Protein AF-A0A7W0MUG6-F1 (afdb_monomer)

Solvent-accessible surface area (backbone atoms only — not comparable to full-atom values): 6486 Å² total; per-residue (Å²): 81,33,26,64,44,65,48,78,58,86,89,30,39,36,41,28,34,46,40,72,87,55,82,86,75,50,67,69,23,26,30,33,40,38,59,71,66,83,68,69,65,56,104,75,70,61,72,67,70,60,44,82,40,53,61,72,43,76,56,98,37,29,39,30,33,74,43,62,72,81,46,76,67,39,41,55,53,66,66,60,48,61,72,38,53,34,42,75,49,67,76,36,79,67,51,64,80,77,68,57,92,98,53,76,70,93,79,126

Foldseek 3Di:
DFFAAWDDDPQKIKTKDQAQPDDDDAAPWWKFKAFPDPLDDDVHDDRDGTDTFGFPDDDPRITITIAHPPDDRSVVVRVGGGGTDMDIGDRDDDHDDDDDPPDDDPRD

Nearest PDB structures (foldseek):
  6tek-assembly1_B  TM=7.363E-01  e=7.257E-03  Mycolicibacterium thermoresistibile
  8c4l-assembly1_B  TM=7.347E-01  e=9.546E-03  Shewanella bicestrii
  7z3q-assembly2_B  TM=3.625E-01  e=3.566E+00  Homo sapiens

Mean predicted aligned error: 5.3 Å

Secondary structure (DSSP, 8-state):
-BEEEEEEETTEEEEEEE-TTSPPPPTT-EEEEEESS--S--SS------EEEEEEEEETTEEEEEE---SHHHHHHHH--TT-BEEEEEEESPPPPPPPTT---S--

Radius of gyration: 15.14 Å; Cα contacts (8 Å, |Δi|>4): 204; chains: 1; bounding box: 37×36×38 Å

Structure (mmCIF, N/CA/C/O backbone):
data_AF-A0A7W0MUG6-F1
#
_entry.id   AF-A0A7W0MUG6-F1
#
loop_
_atom_site.group_PDB
_atom_site.id
_atom_site.type_symbol
_atom_site.label_atom_id
_atom_site.label_alt_id
_atom_site.label_comp_id
_atom_site.label_asym_id
_atom_site.label_entity_id
_atom_site.label_seq_id
_atom_site.pdbx_PDB_ins_code
_atom_site.Cartn_x
_atom_site.Cartn_y
_atom_site.Cartn_z
_atom_site.occupancy
_atom_site.B_iso_or_equiv
_atom_site.auth_seq_id
_atom_site.auth_comp_id
_atom_site.auth_asym_id
_atom_site.auth_atom_id
_atom_site.pdbx_PDB_model_num
ATOM 1 N N . MET A 1 1 ? -13.031 -5.269 2.037 1.00 91.25 1 MET A N 1
ATOM 2 C CA . MET A 1 1 ? -12.167 -6.391 2.451 1.00 91.25 1 MET A CA 1
ATOM 3 C C . MET A 1 1 ? -12.048 -6.403 3.963 1.00 91.25 1 MET A C 1
ATOM 5 O O . MET A 1 1 ? -12.417 -5.418 4.596 1.00 91.25 1 MET A O 1
ATOM 9 N N . THR A 1 2 ? -11.574 -7.497 4.548 1.00 94.88 2 THR A N 1
ATOM 10 C CA . THR A 1 2 ? -11.277 -7.591 5.986 1.00 94.88 2 THR A CA 1
ATOM 11 C C . THR A 1 2 ? -9.790 -7.799 6.200 1.00 94.88 2 THR A C 1
ATOM 13 O O . THR A 1 2 ? -9.117 -8.451 5.399 1.00 94.88 2 THR A O 1
ATOM 16 N N . VAL A 1 3 ? -9.266 -7.241 7.284 1.00 96.25 3 VAL A N 1
ATOM 17 C CA . VAL A 1 3 ? -7.916 -7.543 7.746 1.00 96.25 3 VAL A CA 1
ATOM 18 C C . VAL A 1 3 ? -7.905 -8.987 8.237 1.00 96.25 3 VAL A C 1
ATOM 20 O O . VAL A 1 3 ? -8.648 -9.351 9.143 1.00 96.25 3 VAL A O 1
ATOM 23 N N . ALA A 1 4 ? -7.092 -9.828 7.612 1.00 94.81 4 ALA A N 1
ATOM 24 C CA . ALA A 1 4 ? -6.941 -11.228 7.979 1.00 94.81 4 ALA A CA 1
ATOM 25 C C . ALA A 1 4 ? -5.946 -11.390 9.133 1.00 94.81 4 ALA A C 1
ATOM 27 O O . ALA A 1 4 ? -6.210 -12.128 10.077 1.00 94.81 4 ALA A O 1
ATOM 28 N N . VAL A 1 5 ? -4.800 -10.709 9.045 1.00 93.81 5 VAL A N 1
ATOM 29 C CA . VAL A 1 5 ? -3.685 -10.808 9.998 1.00 93.81 5 VAL A CA 1
ATOM 30 C C . VAL A 1 5 ? -2.941 -9.474 10.040 1.00 93.81 5 VAL A C 1
ATOM 32 O O . VAL A 1 5 ? -2.847 -8.777 9.026 1.00 93.81 5 VAL A O 1
ATOM 35 N N . THR A 1 6 ? -2.383 -9.139 11.203 1.00 93.94 6 THR A N 1
ATOM 36 C CA . THR A 1 6 ? -1.407 -8.056 11.348 1.00 93.94 6 THR A CA 1
ATOM 37 C C . THR A 1 6 ? -0.164 -8.539 12.074 1.00 93.94 6 THR A C 1
ATOM 39 O O . THR A 1 6 ? -0.278 -9.191 13.110 1.00 93.94 6 THR A O 1
ATOM 42 N N . GLU A 1 7 ? 1.007 -8.167 11.571 1.00 95.50 7 GLU A N 1
ATOM 43 C CA . GLU A 1 7 ? 2.308 -8.577 12.101 1.00 95.50 7 GLU A CA 1
ATOM 44 C C . GLU A 1 7 ? 3.198 -7.359 12.360 1.00 95.50 7 GLU A C 1
ATOM 46 O O . GLU A 1 7 ? 3.047 -6.316 11.721 1.00 95.50 7 GLU A O 1
ATOM 51 N N . HIS A 1 8 ? 4.144 -7.491 13.290 1.00 94.81 8 HIS A N 1
ATOM 52 C CA . HIS A 1 8 ? 5.155 -6.471 13.564 1.00 94.81 8 HIS A CA 1
ATOM 53 C C . HIS A 1 8 ? 6.508 -6.903 13.000 1.00 94.81 8 HIS A C 1
ATOM 55 O O . HIS A 1 8 ? 7.004 -7.981 13.323 1.00 94.81 8 HIS A O 1
ATOM 61 N N . VAL A 1 9 ? 7.128 -6.032 12.204 1.00 95.19 9 VAL A N 1
ATOM 62 C CA . VAL A 1 9 ? 8.458 -6.239 11.619 1.00 95.19 9 VAL A CA 1
ATOM 63 C C . VAL A 1 9 ? 9.314 -5.014 11.933 1.00 95.19 9 VAL A C 1
ATOM 65 O O . VAL A 1 9 ? 9.316 -4.024 11.203 1.00 95.19 9 VAL A O 1
ATOM 68 N N . GLY A 1 10 ? 10.024 -5.053 13.063 1.00 93.94 10 GLY A N 1
ATOM 69 C CA . GLY A 1 10 ? 10.768 -3.892 13.559 1.00 93.94 10 GLY A CA 1
ATOM 70 C C . GLY A 1 10 ? 9.834 -2.696 13.819 1.00 93.94 10 GLY A C 1
ATOM 71 O O . GLY A 1 10 ? 8.857 -2.863 14.551 1.00 93.94 10 GLY A O 1
ATOM 72 N N . PRO A 1 11 ? 10.098 -1.504 13.244 1.00 91.62 11 PRO A N 1
ATOM 73 C CA . PRO A 1 11 ? 9.219 -0.341 13.393 1.00 91.62 11 PRO A CA 1
ATOM 74 C C . PRO A 1 11 ? 7.967 -0.406 12.500 1.00 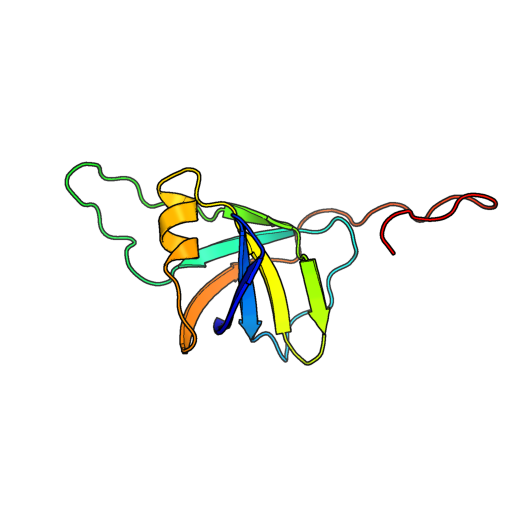91.62 11 PRO A C 1
ATOM 76 O O . PRO A 1 11 ? 7.097 0.456 12.605 1.00 91.62 11 PRO A O 1
ATOM 79 N N . TYR A 1 12 ? 7.870 -1.402 11.616 1.00 95.62 12 TYR A N 1
ATOM 80 C CA . TYR A 1 12 ? 6.798 -1.512 10.635 1.00 95.62 12 TYR A CA 1
ATOM 81 C C . TYR A 1 12 ? 5.696 -2.460 11.096 1.00 95.62 12 TYR A C 1
ATOM 83 O O . TYR A 1 12 ? 5.926 -3.414 11.847 1.00 95.62 12 TYR A O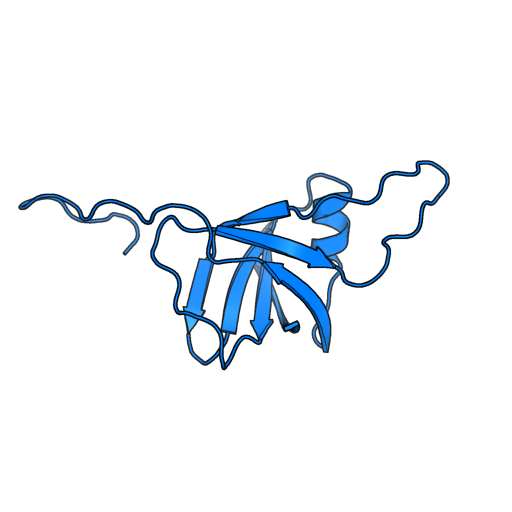 1
ATOM 91 N N . ARG A 1 13 ? 4.491 -2.230 10.574 1.00 95.81 13 ARG A N 1
ATOM 92 C CA . ARG A 1 13 ? 3.379 -3.180 10.653 1.00 95.81 13 ARG A CA 1
ATOM 93 C C . ARG A 1 13 ? 3.091 -3.750 9.279 1.00 95.81 13 ARG A C 1
ATOM 95 O O . ARG A 1 13 ? 2.983 -2.997 8.317 1.00 95.81 13 ARG A O 1
ATOM 102 N N . VAL A 1 14 ? 2.930 -5.063 9.190 1.00 97.19 14 VAL A N 1
ATOM 103 C CA . VAL A 1 14 ? 2.461 -5.727 7.975 1.00 97.19 14 VAL A CA 1
ATOM 104 C C . VAL A 1 14 ? 0.993 -6.075 8.157 1.00 97.19 14 VAL A C 1
ATOM 106 O O . VAL A 1 14 ? 0.626 -6.777 9.095 1.00 97.19 14 VAL A O 1
ATOM 109 N N . LEU A 1 15 ? 0.144 -5.548 7.280 1.00 96.88 15 LEU A N 1
ATOM 110 C CA . LEU A 1 15 ? -1.287 -5.816 7.249 1.00 96.88 15 LEU A CA 1
ATOM 111 C C . LEU A 1 15 ? -1.586 -6.753 6.082 1.00 96.88 15 LEU A C 1
ATOM 113 O O . LEU A 1 15 ? -1.267 -6.431 4.940 1.00 96.88 15 LEU A O 1
ATOM 117 N N . HIS A 1 16 ? -2.251 -7.873 6.359 1.00 97.38 16 HIS A N 1
ATOM 118 C CA . HIS A 1 16 ? -2.769 -8.778 5.337 1.00 97.38 16 HIS A CA 1
ATOM 119 C C . HIS A 1 16 ? -4.272 -8.573 5.167 1.00 97.38 16 HIS A C 1
ATOM 121 O O . HIS A 1 16 ? -5.040 -8.823 6.094 1.00 97.38 16 HIS A O 1
ATOM 127 N N . ALA A 1 17 ? -4.700 -8.133 3.989 1.00 97.25 17 ALA A N 1
ATOM 128 C CA . ALA A 1 17 ? -6.101 -8.018 3.609 1.00 97.25 17 ALA A CA 1
ATOM 129 C C . ALA A 1 17 ? -6.563 -9.311 2.929 1.00 97.25 17 ALA A C 1
ATOM 131 O O . ALA A 1 17 ? -5.852 -9.834 2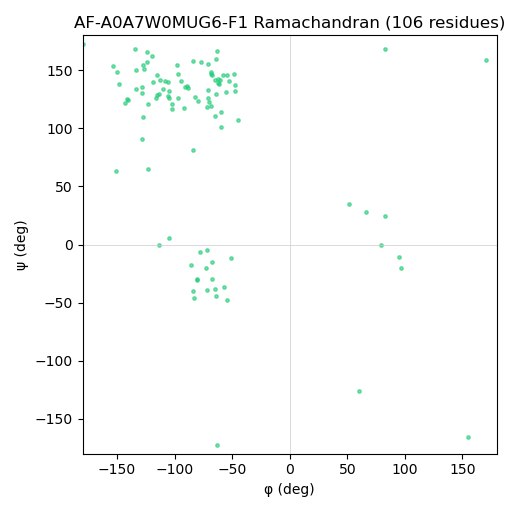.074 1.00 97.25 17 ALA A O 1
ATOM 132 N N . GLY A 1 18 ? -7.742 -9.819 3.285 1.00 97.00 18 GLY A N 1
ATOM 133 C CA . GLY A 1 18 ? -8.394 -10.881 2.520 1.00 97.00 18 GLY A CA 1
ATOM 134 C C . GLY A 1 18 ? -8.912 -10.337 1.191 1.00 97.00 18 GLY A C 1
ATOM 135 O O . GLY A 1 18 ? -9.644 -9.350 1.191 1.00 97.00 18 GLY A O 1
ATOM 136 N N . ASP A 1 19 ? -8.530 -10.975 0.091 1.00 95.12 19 ASP A N 1
ATOM 137 C CA . ASP A 1 19 ? -8.910 -10.620 -1.278 1.00 95.12 19 ASP A CA 1
ATOM 138 C C . ASP A 1 19 ? -8.941 -11.878 -2.180 1.00 95.12 19 ASP A C 1
ATOM 140 O O . ASP A 1 19 ? -8.112 -12.028 -3.078 1.00 95.12 19 ASP A O 1
ATOM 144 N N . PRO A 1 20 ? -9.832 -12.852 -1.903 1.00 94.25 20 PRO A N 1
ATOM 145 C CA . PRO A 1 20 ? -9.837 -14.145 -2.597 1.00 94.25 20 PRO A CA 1
ATOM 146 C C . PRO A 1 20 ? -10.231 -14.048 -4.075 1.00 94.25 20 PRO A C 1
ATOM 148 O O . PRO A 1 20 ? -9.757 -14.843 -4.881 1.00 94.25 20 PRO A O 1
ATOM 151 N N . ASP A 1 21 ? -11.069 -13.070 -4.419 1.00 93.88 21 ASP A N 1
ATOM 152 C CA . ASP A 1 21 ? -11.597 -12.861 -5.772 1.00 93.88 21 ASP A CA 1
ATOM 153 C C . ASP A 1 21 ? -10.932 -11.666 -6.481 1.00 93.88 21 ASP A C 1
ATOM 155 O O . ASP A 1 21 ? -11.353 -11.252 -7.564 1.00 93.88 21 ASP A O 1
ATOM 159 N N . GLY A 1 22 ? -9.913 -11.076 -5.851 1.00 91.44 22 GLY A N 1
ATOM 160 C CA . GLY A 1 22 ? -9.197 -9.925 -6.373 1.00 91.44 22 GLY A CA 1
ATOM 161 C C . GLY A 1 22 ? -8.214 -10.284 -7.487 1.00 91.44 22 GLY A C 1
ATOM 162 O O . GLY A 1 22 ? -7.750 -11.423 -7.599 1.00 91.44 22 GLY A O 1
ATOM 163 N N . PRO A 1 23 ? -7.860 -9.315 -8.343 1.00 92.94 23 PRO A N 1
ATOM 164 C CA . PRO A 1 23 ? -6.847 -9.525 -9.367 1.00 92.94 23 PRO A CA 1
ATOM 165 C C . PRO A 1 23 ? -5.454 -9.691 -8.742 1.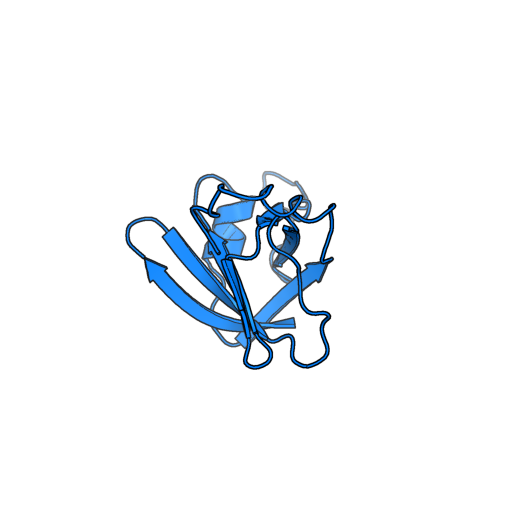00 92.94 23 PRO A C 1
ATOM 167 O O . PRO A 1 23 ? -5.109 -9.025 -7.767 1.00 92.94 23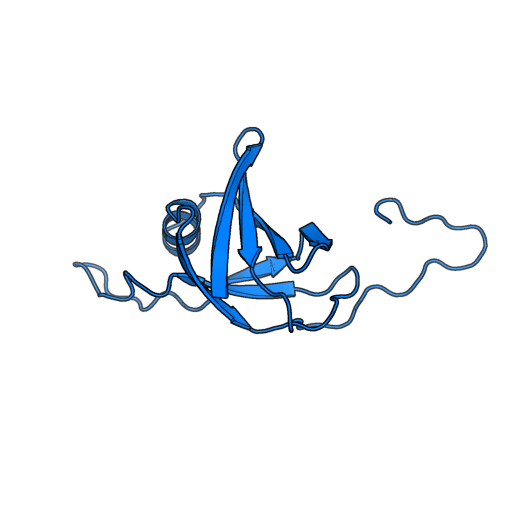 PRO A O 1
ATOM 170 N N . SER A 1 24 ? -4.610 -10.516 -9.366 1.00 94.25 24 SER A N 1
ATOM 171 C CA . SER A 1 24 ? -3.198 -10.625 -8.986 1.00 94.25 24 SER A CA 1
ATOM 172 C C . SER A 1 24 ? -2.437 -9.359 -9.408 1.00 94.25 24 SER A C 1
ATOM 174 O O . SER A 1 24 ? -2.355 -9.093 -10.612 1.00 94.25 24 SER A O 1
ATOM 176 N N . PRO A 1 25 ? -1.853 -8.585 -8.475 1.00 96.12 25 PRO A N 1
ATOM 177 C CA . PRO A 1 25 ? -1.065 -7.408 -8.822 1.00 96.12 25 PRO A CA 1
ATOM 178 C C . PRO A 1 25 ? 0.268 -7.792 -9.470 1.00 96.12 25 PRO A C 1
ATOM 180 O O . PRO A 1 25 ? 0.810 -8.874 -9.241 1.00 96.12 25 PRO A O 1
ATOM 183 N N . TRP A 1 26 ? 0.819 -6.876 -10.263 1.00 94.75 26 TRP A N 1
ATOM 184 C CA . TRP A 1 26 ? 2.187 -6.964 -10.771 1.00 94.75 26 TRP A CA 1
ATOM 185 C C . TRP A 1 26 ? 3.149 -6.141 -9.912 1.00 94.75 26 TRP A C 1
ATOM 187 O O . TRP A 1 26 ? 2.765 -5.057 -9.454 1.00 94.75 26 TRP A O 1
ATOM 197 N N . PRO A 1 27 ? 4.417 -6.574 -9.749 1.00 93.19 27 PRO A N 1
ATOM 198 C CA . PRO A 1 27 ? 5.449 -5.767 -9.103 1.00 93.19 27 PRO A CA 1
ATOM 199 C C . PRO A 1 27 ? 5.472 -4.336 -9.651 1.00 93.19 27 PRO A C 1
ATOM 201 O O . PRO A 1 27 ? 5.440 -4.130 -10.863 1.00 93.19 27 PRO A O 1
ATOM 204 N N . GLY A 1 28 ? 5.496 -3.347 -8.757 1.00 93.38 28 GLY A N 1
ATOM 205 C CA . GLY A 1 28 ? 5.417 -1.921 -9.101 1.00 93.38 28 GLY A CA 1
ATOM 206 C C . GLY A 1 28 ? 4.018 -1.305 -9.056 1.00 93.38 28 GLY A C 1
ATOM 207 O O . GLY A 1 28 ? 3.903 -0.082 -9.072 1.00 93.38 28 GLY A O 1
ATOM 208 N N . GLN A 1 29 ? 2.965 -2.115 -8.928 1.00 97.06 29 GLN A N 1
ATOM 209 C CA . GLN A 1 29 ? 1.611 -1.621 -8.675 1.00 97.06 29 GLN A CA 1
ATOM 210 C C . GLN A 1 29 ? 1.339 -1.369 -7.188 1.00 97.06 29 GLN A C 1
ATOM 212 O O . GLN A 1 29 ? 1.965 -1.951 -6.293 1.00 97.06 29 GLN A O 1
ATOM 217 N N . PHE A 1 30 ? 0.350 -0.517 -6.931 1.00 97.94 30 PHE A N 1
ATOM 218 C CA . PHE A 1 30 ? -0.050 -0.093 -5.592 1.00 97.94 30 PHE A CA 1
ATOM 219 C C . PHE A 1 30 ? -1.570 -0.124 -5.415 1.00 97.94 30 PHE A C 1
ATOM 221 O O . PHE A 1 30 ? -2.325 -0.234 -6.378 1.00 97.94 30 PHE A O 1
ATOM 228 N N . TYR A 1 31 ? -2.016 0.005 -4.170 1.00 98.06 31 TYR A N 1
ATOM 229 C CA . TYR A 1 31 ? -3.422 0.095 -3.797 1.00 98.06 31 TYR A CA 1
ATOM 230 C C . TYR A 1 31 ? -3.658 1.337 -2.945 1.00 98.06 31 TYR A C 1
ATOM 232 O O . TYR A 1 31 ? -2.776 1.788 -2.217 1.00 98.06 31 TYR A O 1
ATOM 240 N N . MET A 1 32 ? -4.866 1.882 -3.016 1.00 96.62 32 MET A N 1
ATOM 241 C CA . MET A 1 32 ? -5.329 2.916 -2.098 1.00 96.62 32 MET A CA 1
ATOM 242 C C . MET A 1 32 ? -6.048 2.251 -0.925 1.00 96.62 32 MET A C 1
ATOM 244 O O . MET A 1 32 ? -7.062 1.585 -1.130 1.00 96.62 32 MET A O 1
ATOM 248 N N . LEU A 1 33 ? -5.524 2.426 0.288 1.00 95.12 33 LEU A N 1
ATOM 249 C CA . LEU A 1 33 ? -6.052 1.841 1.523 1.00 95.12 33 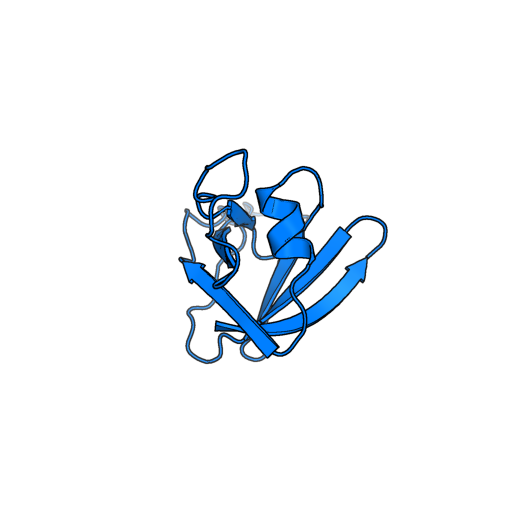LEU A CA 1
ATOM 250 C C . LEU A 1 33 ? -6.755 2.895 2.377 1.00 95.12 33 LEU A C 1
ATOM 252 O O . LEU A 1 33 ? -6.251 4.009 2.543 1.00 95.12 33 LEU A O 1
ATOM 256 N N . ALA A 1 34 ? -7.875 2.514 2.984 1.00 92.38 34 ALA A N 1
ATOM 257 C CA . ALA A 1 34 ? -8.528 3.294 4.028 1.00 92.38 34 ALA A CA 1
ATOM 258 C C . ALA A 1 34 ? -9.234 2.385 5.044 1.00 92.38 34 ALA A C 1
ATOM 260 O O . ALA A 1 34 ? -9.895 1.419 4.668 1.00 92.38 34 ALA A O 1
ATOM 261 N N . ALA A 1 35 ? -9.118 2.695 6.337 1.00 90.38 35 ALA A N 1
ATOM 262 C CA . ALA A 1 35 ? -9.918 2.038 7.372 1.00 90.38 35 ALA A CA 1
ATOM 263 C C . ALA A 1 35 ? -11.403 2.340 7.129 1.00 90.38 35 ALA A C 1
ATOM 265 O O . ALA A 1 35 ? -11.724 3.473 6.797 1.00 90.38 35 ALA A O 1
ATOM 266 N N . ALA A 1 36 ? -12.315 1.379 7.293 1.00 86.38 36 ALA A N 1
ATOM 267 C CA . ALA A 1 36 ? -13.746 1.631 7.069 1.00 86.38 36 ALA A CA 1
ATOM 268 C C . ALA A 1 36 ? -14.400 2.489 8.166 1.00 86.38 36 ALA A C 1
ATOM 270 O O . ALA A 1 36 ? -15.436 3.106 7.935 1.00 86.38 36 ALA A O 1
ATOM 271 N N . GLU A 1 37 ? -13.785 2.553 9.347 1.00 79.50 37 GLU A N 1
ATOM 272 C CA . GLU A 1 37 ? -14.284 3.291 10.505 1.00 79.50 37 GLU A CA 1
ATOM 273 C C . GLU A 1 37 ? -13.267 4.310 11.021 1.00 79.50 37 GLU A C 1
ATOM 275 O O . GLU A 1 37 ? -12.050 4.161 10.871 1.00 79.50 37 GLU A O 1
ATOM 280 N N . GLY A 1 38 ? -13.759 5.330 11.726 1.00 67.94 38 GLY A N 1
ATOM 281 C CA . GLY A 1 38 ? -12.923 6.441 12.192 1.00 67.94 38 GLY A CA 1
ATOM 282 C C . GLY A 1 38 ? -12.700 7.514 11.124 1.00 67.94 38 GLY A C 1
ATOM 283 O O . GLY A 1 38 ? -11.730 8.258 11.202 1.00 67.94 38 GLY A O 1
ATOM 284 N N . TRP A 1 39 ? -13.621 7.613 10.156 1.00 63.41 39 TRP A N 1
ATOM 285 C CA . TRP A 1 39 ? -13.749 8.743 9.221 1.00 63.41 39 TRP A CA 1
ATOM 286 C C . TRP A 1 39 ? -14.290 10.022 9.887 1.00 63.41 39 TRP A C 1
ATOM 288 O O . TRP A 1 39 ? -14.410 11.055 9.232 1.00 63.41 39 TRP A O 1
ATOM 298 N N . GLY A 1 40 ? -14.663 9.942 11.170 1.00 53.72 40 GLY A N 1
ATOM 299 C CA . GLY A 1 40 ? -15.325 11.002 11.923 1.00 53.72 40 GLY A CA 1
ATOM 300 C C . GLY A 1 40 ? -14.351 12.065 12.419 1.00 53.72 40 GLY A C 1
ATOM 301 O O . GLY A 1 40 ? -13.403 11.763 13.143 1.00 53.72 40 GLY A O 1
ATOM 302 N N . GLY A 1 41 ? -14.629 13.310 12.036 1.00 50.41 41 GLY A N 1
ATOM 303 C CA . GLY A 1 41 ? -13.926 14.508 12.463 1.00 50.41 41 GLY A CA 1
ATOM 304 C C . GLY A 1 41 ? -13.976 14.706 13.976 1.00 50.41 41 GLY A C 1
ATOM 305 O O . GLY A 1 41 ? -14.959 15.196 14.526 1.00 50.41 41 GLY A O 1
ATOM 306 N N . GLY A 1 42 ? -12.881 14.356 14.651 1.00 55.88 42 GLY A N 1
ATOM 307 C CA . GLY A 1 42 ? -12.527 14.998 15.916 1.00 55.88 42 GLY A CA 1
ATOM 308 C C . GLY A 1 42 ? -12.253 16.496 15.706 1.00 55.88 42 GLY A C 1
ATOM 309 O O . GLY A 1 42 ? -12.422 17.008 14.604 1.00 55.88 42 GLY A O 1
ATOM 310 N N . ARG A 1 43 ? -11.774 17.196 16.747 1.00 51.66 43 ARG A N 1
ATOM 311 C CA . ARG A 1 43 ? -11.519 18.659 16.740 1.00 51.66 43 ARG A CA 1
ATOM 312 C C . ARG A 1 43 ? -10.669 19.196 15.567 1.00 51.66 43 ARG A C 1
ATOM 314 O O . ARG A 1 43 ? -10.667 20.404 15.371 1.00 51.66 43 ARG A O 1
ATOM 321 N N . ASP A 1 44 ? -10.028 18.324 14.788 1.00 51.69 44 ASP A N 1
ATOM 322 C CA . ASP A 1 44 ? -9.244 18.630 13.589 1.00 51.69 44 ASP A CA 1
ATOM 323 C C . ASP A 1 44 ? -9.768 17.860 12.355 1.00 51.69 44 ASP A C 1
ATOM 325 O O . ASP A 1 44 ? -9.103 16.975 11.811 1.00 51.69 44 ASP A O 1
ATOM 329 N N . GLU A 1 45 ? -10.995 18.173 11.929 1.00 49.06 45 GLU A N 1
ATOM 330 C CA . GLU A 1 45 ? -11.689 17.602 10.765 1.00 49.06 45 GLU A CA 1
ATOM 331 C C . GLU A 1 45 ? -10.806 17.505 9.507 1.00 49.06 45 GLU A C 1
ATOM 333 O O . GLU A 1 45 ? -10.571 18.497 8.814 1.00 49.06 45 GLU A O 1
ATOM 338 N N . ARG A 1 46 ? -10.391 16.287 9.136 1.00 54.66 46 ARG A N 1
ATOM 339 C CA . ARG A 1 46 ? -10.119 15.926 7.737 1.00 54.66 46 ARG A CA 1
ATOM 340 C C . ARG A 1 46 ? -10.558 14.483 7.487 1.00 54.66 46 ARG A C 1
ATOM 342 O O . ARG A 1 46 ? -10.003 13.592 8.128 1.00 54.66 46 ARG A O 1
ATOM 349 N N . PRO A 1 47 ? -11.476 14.214 6.540 1.00 57.78 47 PRO A N 1
ATOM 350 C CA . PRO A 1 47 ? -11.655 12.856 6.044 1.00 57.78 47 PRO A CA 1
ATOM 351 C C . PRO A 1 47 ? -10.313 12.419 5.450 1.00 57.78 47 PRO A C 1
ATOM 353 O O . PRO A 1 47 ? -9.809 13.031 4.502 1.00 57.78 47 PRO A O 1
ATOM 356 N N . TYR A 1 48 ? -9.664 11.429 6.062 1.00 66.31 48 TYR A N 1
ATOM 357 C CA . TYR A 1 48 ? -8.374 10.965 5.575 1.00 66.31 48 TYR A CA 1
ATOM 358 C C . TYR A 1 48 ? -8.581 10.356 4.191 1.00 66.31 48 TYR A C 1
ATOM 360 O O . TYR A 1 48 ? -9.196 9.304 4.052 1.00 66.31 48 TYR A O 1
ATOM 368 N N . LEU A 1 49 ? -8.075 11.034 3.157 1.00 82.19 49 LEU A N 1
ATOM 369 C CA . LEU A 1 49 ? -8.007 10.448 1.823 1.00 82.19 49 LEU A CA 1
ATOM 370 C C . LEU A 1 49 ? -7.305 9.083 1.919 1.00 82.19 49 LEU A C 1
ATOM 372 O O . LEU A 1 49 ? -6.310 8.985 2.654 1.00 82.19 49 LEU A O 1
ATOM 376 N N . PRO A 1 50 ? -7.763 8.068 1.167 1.00 90.69 50 PRO A N 1
ATOM 377 C CA . PRO A 1 50 ? -7.062 6.799 1.074 1.00 90.69 50 PRO A CA 1
ATOM 378 C C . PRO A 1 50 ? -5.567 6.993 0.786 1.00 90.69 50 PRO A C 1
ATOM 380 O O . PRO A 1 50 ? -5.156 7.951 0.122 1.00 90.69 50 PRO A O 1
ATOM 383 N N . ARG A 1 51 ? -4.736 6.106 1.327 1.00 92.38 51 ARG A N 1
ATOM 384 C CA . ARG A 1 51 ? -3.276 6.184 1.228 1.00 92.38 51 ARG A CA 1
ATOM 385 C C . ARG A 1 51 ? -2.764 5.159 0.235 1.00 92.38 51 ARG A C 1
ATOM 387 O O . ARG A 1 51 ? -3.156 3.999 0.299 1.00 92.38 51 ARG A O 1
ATOM 394 N N . ALA A 1 52 ? -1.898 5.602 -0.669 1.00 95.75 52 ALA A N 1
ATOM 395 C CA . ALA A 1 52 ? -1.231 4.716 -1.606 1.00 95.75 52 ALA A CA 1
ATOM 396 C C . ALA A 1 52 ? -0.213 3.849 -0.854 1.00 95.75 52 ALA A C 1
ATOM 398 O O . ALA A 1 52 ? 0.691 4.382 -0.214 1.00 95.75 52 ALA A O 1
ATOM 399 N N . PHE A 1 53 ? -0.353 2.533 -0.960 1.00 97.38 53 PHE A N 1
ATOM 400 C CA . PHE A 1 53 ? 0.613 1.555 -0.477 1.00 97.38 53 PHE A CA 1
ATOM 401 C C . PHE A 1 53 ? 0.947 0.573 -1.592 1.00 97.38 53 PHE A C 1
ATOM 403 O O . PHE A 1 53 ? 0.053 -0.001 -2.218 1.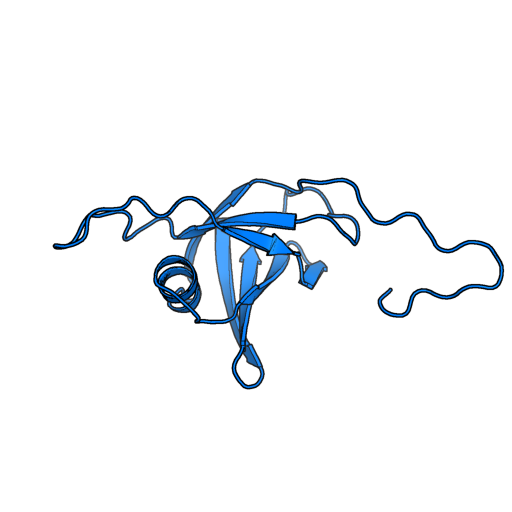00 97.38 53 PHE A O 1
ATOM 410 N N . SER A 1 54 ? 2.238 0.354 -1.826 1.00 96.75 54 SER A N 1
ATOM 411 C CA . SER A 1 54 ? 2.693 -0.780 -2.627 1.00 96.75 54 SER A CA 1
ATOM 412 C C . SER A 1 54 ? 2.242 -2.080 -1.965 1.00 96.75 54 SER A C 1
ATOM 414 O O . SER A 1 54 ? 2.290 -2.200 -0.739 1.00 96.75 54 SER A O 1
ATOM 416 N N . HIS A 1 55 ? 1.831 -3.058 -2.768 1.00 95.44 55 HIS A N 1
ATOM 417 C CA . HIS A 1 55 ? 1.647 -4.409 -2.249 1.00 95.44 55 HIS A CA 1
ATOM 418 C C . HIS A 1 55 ? 3.029 -5.011 -1.946 1.00 95.44 55 HIS A C 1
ATOM 420 O O . HIS A 1 55 ? 3.964 -4.886 -2.736 1.00 95.44 55 HIS A O 1
ATOM 426 N N . LEU A 1 56 ? 3.164 -5.614 -0.770 1.00 95.94 56 LEU A N 1
ATOM 427 C CA . LEU A 1 56 ? 4.352 -6.349 -0.341 1.00 95.94 56 LEU A CA 1
ATOM 428 C C . LEU A 1 56 ? 4.309 -7.790 -0.857 1.00 95.94 56 LEU A C 1
ATOM 430 O O . LEU A 1 56 ? 5.332 -8.341 -1.250 1.00 95.94 56 LEU A O 1
ATOM 434 N N . SER A 1 57 ? 3.126 -8.403 -0.829 1.00 94.75 57 SER A N 1
ATOM 435 C CA . SER A 1 57 ? 2.904 -9.781 -1.256 1.00 94.75 57 SER A CA 1
ATOM 436 C C . SER A 1 57 ? 1.468 -9.984 -1.729 1.00 94.75 57 SER A C 1
ATOM 438 O O . SER A 1 57 ? 0.558 -9.266 -1.311 1.00 94.75 57 SER A O 1
ATOM 440 N N . ALA A 1 58 ? 1.272 -10.964 -2.607 1.00 95.31 58 ALA A N 1
ATOM 441 C CA . ALA A 1 58 ? -0.032 -11.411 -3.073 1.00 95.31 58 ALA A CA 1
ATOM 442 C C . ALA A 1 58 ? -0.014 -12.938 -3.213 1.00 95.31 58 ALA A C 1
ATOM 444 O O . ALA A 1 58 ? 0.870 -13.485 -3.869 1.00 95.31 58 ALA A O 1
ATOM 445 N N . GLY A 1 59 ? -0.953 -13.626 -2.570 1.00 93.56 59 GLY A N 1
ATOM 446 C CA . GLY A 1 59 ? -1.013 -15.088 -2.553 1.00 93.56 59 GLY A CA 1
ATOM 447 C C . GLY A 1 59 ? -2.040 -15.603 -1.551 1.00 93.56 59 GLY A C 1
ATOM 448 O O . GLY A 1 59 ? -2.432 -14.875 -0.642 1.00 93.56 59 GLY A O 1
ATOM 449 N N . ASP A 1 60 ? -2.510 -16.838 -1.735 1.00 92.00 60 ASP A N 1
ATOM 450 C CA . ASP A 1 60 ? -3.491 -17.499 -0.857 1.00 92.00 60 ASP A CA 1
ATOM 451 C C . ASP A 1 60 ? -4.762 -16.665 -0.590 1.00 92.00 60 ASP A C 1
ATOM 453 O O . ASP A 1 60 ? -5.318 -16.666 0.511 1.00 92.00 60 ASP A O 1
ATOM 457 N N . GLY A 1 61 ? -5.205 -15.904 -1.599 1.00 94.25 61 GLY A N 1
ATOM 458 C CA . GLY A 1 61 ? -6.351 -14.998 -1.491 1.00 94.25 61 GLY A CA 1
ATOM 459 C C . GLY A 1 61 ? -6.120 -13.827 -0.534 1.00 94.25 61 GLY A C 1
ATOM 460 O O . GLY A 1 61 ? -7.066 -13.356 0.100 1.00 94.25 61 GLY A O 1
ATOM 461 N N . ARG A 1 62 ? -4.867 -13.392 -0.358 1.00 96.44 62 ARG A N 1
ATOM 462 C CA . ARG A 1 62 ? -4.482 -12.277 0.512 1.00 96.44 62 ARG A CA 1
ATOM 463 C C . ARG A 1 62 ? -3.519 -11.318 -0.176 1.00 96.44 62 ARG A C 1
ATOM 465 O O . ARG A 1 62 ? -2.672 -11.725 -0.969 1.00 96.44 62 ARG A O 1
ATOM 472 N N . LEU A 1 63 ? -3.604 -10.053 0.227 1.00 97.69 63 LEU A N 1
ATOM 473 C CA . LEU A 1 63 ? -2.668 -8.987 -0.125 1.00 97.69 63 LEU A CA 1
ATOM 474 C C . LEU A 1 63 ? -1.969 -8.473 1.133 1.00 97.69 63 LEU A C 1
ATOM 476 O O . LEU A 1 63 ? -2.635 -8.090 2.093 1.00 97.69 63 LEU A O 1
ATOM 480 N N . GLY A 1 64 ? -0.639 -8.463 1.139 1.00 97.31 64 GLY A N 1
ATOM 481 C CA . GLY A 1 64 ? 0.177 -7.897 2.211 1.00 97.31 64 GLY A CA 1
ATOM 482 C C . GLY A 1 64 ? 0.576 -6.450 1.924 1.00 97.31 64 GLY A C 1
ATOM 483 O O . GLY A 1 64 ? 0.948 -6.123 0.799 1.00 97.31 64 GLY A O 1
ATOM 484 N N . PHE A 1 65 ? 0.567 -5.597 2.946 1.00 97.88 65 PHE A N 1
ATOM 485 C CA . PHE A 1 65 ? 1.003 -4.199 2.883 1.00 97.88 65 PHE A CA 1
ATOM 486 C C . PHE A 1 65 ? 1.908 -3.883 4.069 1.00 97.88 65 PHE A C 1
ATOM 488 O O . PHE A 1 65 ? 1.562 -4.213 5.200 1.00 97.88 65 PHE A O 1
ATOM 495 N N . MET A 1 66 ? 3.040 -3.218 3.832 1.00 97.31 66 MET A N 1
ATOM 496 C CA . MET A 1 66 ? 3.930 -2.747 4.898 1.00 97.31 66 MET A CA 1
ATOM 497 C C . MET A 1 66 ? 3.651 -1.277 5.208 1.00 97.31 66 MET A C 1
ATOM 499 O O . MET A 1 66 ? 3.652 -0.435 4.311 1.00 97.31 66 MET A O 1
ATOM 503 N N . LEU A 1 67 ? 3.397 -0.979 6.477 1.00 96.00 67 LEU A N 1
ATOM 504 C CA . LEU A 1 67 ? 2.995 0.328 6.969 1.00 96.00 67 LEU A CA 1
ATOM 505 C C . LEU A 1 67 ? 4.028 0.866 7.952 1.00 96.00 67 LEU A C 1
ATOM 507 O O . LEU A 1 67 ? 4.508 0.147 8.830 1.00 96.00 67 LEU A O 1
ATOM 511 N N . GLU A 1 68 ? 4.285 2.165 7.843 1.00 95.06 68 GLU A N 1
ATOM 512 C CA . GLU A 1 68 ? 5.003 2.947 8.842 1.00 95.06 68 GLU A CA 1
ATOM 513 C C . GLU A 1 68 ? 4.050 3.974 9.468 1.00 95.06 68 GLU A C 1
ATOM 515 O O . GLU A 1 68 ? 3.340 4.714 8.771 1.00 95.06 68 GLU A O 1
ATOM 520 N N . ASP A 1 69 ? 4.011 4.011 10.796 1.00 92.12 69 ASP A N 1
ATOM 521 C CA . ASP A 1 69 ? 3.163 4.929 11.553 1.00 92.12 69 ASP A CA 1
ATOM 522 C C . ASP A 1 69 ? 3.844 6.299 11.711 1.00 92.12 69 ASP A C 1
ATOM 524 O O . ASP A 1 69 ? 4.493 6.589 12.713 1.00 92.12 69 ASP A O 1
ATOM 528 N N . ILE A 1 70 ? 3.737 7.124 10.667 1.00 90.81 70 ILE A N 1
ATOM 529 C CA . ILE A 1 70 ? 4.387 8.443 10.567 1.00 90.81 70 ILE A CA 1
ATOM 530 C C . ILE A 1 70 ? 3.402 9.620 10.552 1.00 90.81 70 ILE A C 1
ATOM 532 O O . ILE A 1 70 ? 3.812 10.775 10.444 1.00 90.81 70 ILE A O 1
ATOM 536 N N . GLY A 1 71 ? 2.094 9.367 10.612 1.00 87.56 71 GLY A N 1
ATOM 537 C CA . GLY A 1 71 ? 1.103 10.438 10.609 1.00 87.56 71 GLY A CA 1
ATOM 538 C C . GLY A 1 71 ? -0.337 9.944 10.701 1.00 87.56 71 GLY A C 1
ATOM 539 O O . GLY A 1 71 ? -0.591 8.752 10.571 1.00 87.56 71 GLY A O 1
ATOM 540 N N . PRO A 1 72 ? -1.323 10.844 10.859 1.00 83.94 72 PRO A N 1
ATOM 541 C CA . PRO A 1 72 ? -2.671 10.461 11.288 1.00 83.94 72 PRO A CA 1
ATOM 542 C C . PRO A 1 72 ? -3.370 9.412 10.405 1.00 83.94 72 PRO A C 1
ATOM 544 O O . PRO A 1 72 ? -4.061 8.528 10.904 1.00 83.94 72 PRO A O 1
ATOM 547 N N . GLY A 1 73 ? -3.159 9.473 9.084 1.00 84.06 73 GLY A N 1
ATOM 548 C CA . GLY A 1 73 ? -3.742 8.498 8.157 1.00 84.06 73 GLY A CA 1
ATOM 549 C C . GLY A 1 73 ? -3.097 7.112 8.248 1.00 84.06 73 GLY A C 1
ATOM 550 O O . GLY A 1 73 ? -3.803 6.110 8.164 1.00 84.06 73 GLY A O 1
ATOM 551 N N . THR A 1 74 ? -1.774 7.040 8.428 1.00 89.44 74 THR A N 1
ATOM 552 C CA . THR A 1 74 ? -1.085 5.752 8.577 1.00 89.44 74 THR A CA 1
ATOM 553 C C . THR A 1 74 ? -1.201 5.216 9.997 1.00 89.44 74 THR A C 1
ATOM 555 O O . THR A 1 74 ? -1.359 4.012 10.137 1.00 89.44 74 THR A O 1
ATOM 558 N N . HIS A 1 75 ? -1.289 6.082 11.011 1.00 90.06 75 HIS A N 1
ATOM 559 C CA . HIS A 1 75 ? -1.634 5.727 12.388 1.00 90.06 75 HIS A CA 1
ATOM 560 C C . HIS A 1 75 ? -2.950 4.962 12.458 1.00 90.06 75 HIS A C 1
ATOM 562 O O . HIS A 1 75 ? -3.033 3.895 13.060 1.00 90.06 75 HIS A O 1
ATOM 568 N N . ARG A 1 76 ? -3.985 5.460 11.773 1.00 88.75 76 ARG A N 1
ATOM 569 C CA . ARG A 1 76 ? -5.290 4.797 11.766 1.00 88.75 76 ARG A CA 1
ATOM 570 C C . ARG A 1 76 ? -5.235 3.416 11.119 1.00 88.75 76 ARG A C 1
ATOM 572 O O . ARG A 1 76 ? -5.792 2.468 11.659 1.00 88.75 76 ARG A O 1
ATOM 579 N N . LEU A 1 77 ? -4.557 3.299 9.981 1.00 92.38 77 LEU A N 1
ATOM 580 C CA . LEU A 1 77 ? -4.365 2.011 9.312 1.00 92.38 77 LEU A CA 1
ATOM 581 C C . LEU A 1 77 ? -3.511 1.055 10.158 1.00 92.38 77 LEU A C 1
ATOM 583 O O . LEU A 1 77 ? -3.811 -0.131 10.242 1.00 92.38 77 LEU A O 1
ATOM 587 N N . ALA A 1 78 ? -2.493 1.584 10.835 1.00 92.75 78 ALA A N 1
ATOM 588 C CA . ALA A 1 78 ? -1.639 0.855 11.755 1.00 92.75 78 ALA A CA 1
ATOM 589 C C . ALA A 1 78 ? -2.381 0.407 13.021 1.00 92.75 78 ALA A C 1
ATOM 591 O O . ALA A 1 78 ? -1.871 -0.453 13.716 1.00 92.75 78 ALA A O 1
ATOM 592 N N . GLN A 1 79 ? -3.564 0.929 13.345 1.00 92.12 79 GLN A N 1
ATOM 593 C CA . GLN A 1 79 ? -4.356 0.450 14.484 1.00 92.12 79 GLN A CA 1
ATOM 594 C C . GLN A 1 79 ? -5.244 -0.752 14.155 1.00 92.12 79 GLN A C 1
ATOM 596 O O . GLN A 1 79 ? -5.672 -1.432 15.091 1.00 92.12 79 GLN A O 1
ATOM 601 N N . LEU A 1 80 ? -5.496 -1.021 12.869 1.00 93.94 80 LEU A N 1
ATOM 602 C CA . LEU A 1 80 ? -6.376 -2.104 12.439 1.00 93.94 80 LEU A CA 1
ATOM 603 C C . LEU A 1 80 ? -5.897 -3.464 12.964 1.00 93.94 80 LEU A C 1
ATOM 605 O O . LEU A 1 80 ? -4.696 -3.720 13.082 1.00 93.94 80 LEU A O 1
ATOM 609 N N . GLN A 1 81 ? -6.857 -4.326 13.270 1.00 95.25 81 GLN A N 1
ATOM 610 C CA . GLN A 1 81 ? -6.685 -5.674 13.795 1.00 95.25 81 GLN A CA 1
ATOM 611 C C . GLN A 1 81 ? -7.394 -6.686 12.894 1.00 95.25 81 GLN A C 1
ATOM 613 O O . GLN A 1 81 ? -8.218 -6.327 12.055 1.00 95.25 81 GLN A O 1
ATOM 618 N N . ALA A 1 82 ? -7.086 -7.971 13.075 1.00 96.00 82 ALA A N 1
ATOM 619 C CA . ALA A 1 82 ? -7.795 -9.037 12.376 1.00 96.00 82 ALA A CA 1
ATOM 620 C C . ALA A 1 82 ? -9.315 -8.948 12.622 1.00 96.00 82 ALA A 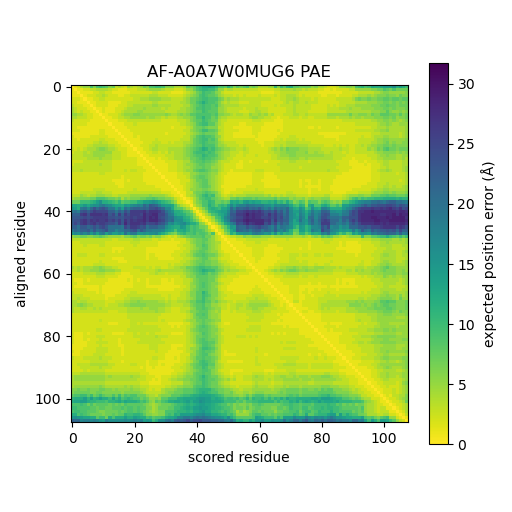C 1
ATOM 622 O O . ALA A 1 82 ? -9.762 -8.828 13.760 1.00 96.00 82 ALA A O 1
ATOM 623 N N . GLY A 1 83 ? -10.096 -9.022 11.546 1.00 96.19 83 GLY A N 1
ATOM 624 C CA . GLY A 1 83 ? -11.548 -8.840 11.553 1.00 96.19 83 GLY A CA 1
ATOM 625 C C . GLY A 1 83 ? -12.013 -7.427 11.189 1.00 96.19 83 GLY A C 1
ATOM 626 O O . GLY A 1 83 ? -13.148 -7.283 10.739 1.00 96.19 83 GLY A O 1
ATOM 627 N N . ASP A 1 84 ? -11.153 -6.409 11.290 1.00 95.50 84 ASP A N 1
ATOM 628 C CA . ASP A 1 84 ? -11.533 -5.040 10.941 1.00 95.50 84 ASP A CA 1
ATOM 629 C C . ASP A 1 84 ? -11.760 -4.881 9.434 1.00 95.50 84 ASP A C 1
ATOM 631 O O . ASP A 1 84 ? -11.110 -5.519 8.597 1.00 95.50 84 ASP A O 1
ATOM 635 N N . VAL A 1 85 ? -12.671 -3.980 9.06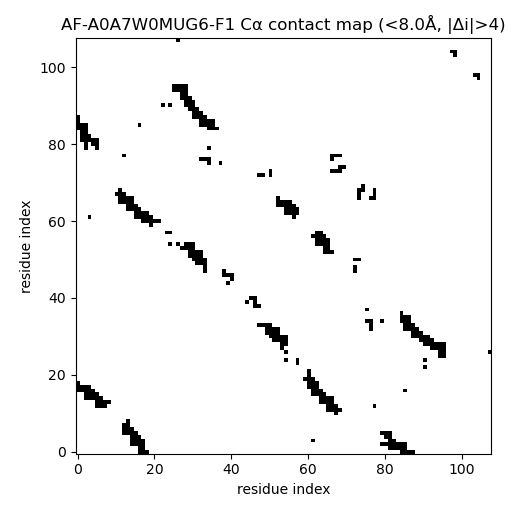8 1.00 94.56 85 VAL A N 1
ATOM 636 C CA . VAL A 1 85 ? -12.980 -3.701 7.664 1.00 94.56 85 VAL A CA 1
ATOM 637 C C . VAL A 1 85 ? -11.960 -2.718 7.081 1.00 94.56 85 VAL A C 1
ATOM 639 O O . VAL A 1 85 ? -11.757 -1.607 7.579 1.00 94.56 85 VAL A O 1
ATOM 642 N N . LEU A 1 86 ? -11.365 -3.122 5.960 1.00 93.81 86 LEU A N 1
ATOM 643 C CA . LEU A 1 86 ? -10.438 -2.337 5.153 1.00 93.81 86 LEU A CA 1
ATOM 644 C C . LEU A 1 86 ? -11.049 -2.072 3.772 1.00 93.81 86 LEU A C 1
ATOM 646 O O . LEU A 1 86 ? -11.487 -2.991 3.065 1.00 93.81 86 LEU A O 1
ATOM 650 N N . TRP A 1 87 ? -11.056 -0.805 3.372 1.00 93.75 87 TRP A N 1
ATOM 651 C CA . TRP A 1 87 ? -11.350 -0.394 2.005 1.00 93.75 87 TRP A CA 1
ATOM 652 C C . TRP A 1 87 ? -10.069 -0.376 1.187 1.00 93.75 87 TRP A C 1
ATOM 654 O O . TRP A 1 87 ? -9.033 0.124 1.630 1.00 93.75 87 TRP A O 1
ATOM 664 N N . LEU A 1 88 ? -10.166 -0.945 -0.008 1.00 94.00 88 LEU A N 1
ATOM 665 C CA . LEU A 1 88 ? -9.043 -1.224 -0.878 1.00 94.00 88 LEU A CA 1
ATOM 666 C C . LEU A 1 88 ? -9.456 -0.920 -2.318 1.00 94.00 88 LEU A C 1
ATOM 668 O O . LEU A 1 88 ? -10.446 -1.468 -2.798 1.00 94.00 88 LEU A O 1
ATOM 672 N N . THR A 1 89 ? -8.697 -0.062 -2.994 1.00 95.56 89 THR A N 1
ATOM 673 C CA . THR A 1 89 ? -8.889 0.244 -4.418 1.00 95.56 89 THR A CA 1
ATOM 674 C C . THR A 1 89 ? -7.604 -0.040 -5.177 1.00 95.56 89 THR A C 1
ATOM 676 O O . THR A 1 89 ? -6.571 0.565 -4.889 1.00 95.56 89 THR A O 1
ATOM 679 N N . GLY A 1 90 ? -7.667 -0.929 -6.162 1.00 96.00 90 GLY A N 1
ATOM 680 C CA . GLY A 1 90 ? -6.544 -1.271 -7.025 1.00 96.00 90 GLY A CA 1
ATOM 681 C C . GLY A 1 90 ? -6.671 -2.673 -7.626 1.00 96.00 90 GLY A C 1
ATOM 682 O O . GLY A 1 90 ? -7.757 -3.252 -7.566 1.00 96.00 90 GLY A O 1
ATOM 683 N N . PRO A 1 91 ? -5.579 -3.207 -8.197 1.00 97.19 91 PRO A N 1
ATOM 684 C CA . PRO A 1 91 ? -4.262 -2.585 -8.299 1.00 97.19 91 PRO A CA 1
ATOM 685 C C . PRO A 1 91 ? -4.284 -1.372 -9.233 1.00 97.19 91 PRO A C 1
ATOM 687 O O . PRO A 1 91 ? -5.022 -1.326 -10.215 1.00 97.19 91 PRO A O 1
ATOM 690 N N . LEU A 1 92 ? -3.475 -0.372 -8.905 1.00 97.75 92 LEU A N 1
ATOM 691 C CA . LEU A 1 92 ? -3.282 0.856 -9.668 1.00 97.75 92 LEU A CA 1
ATOM 692 C C . LEU A 1 92 ? -1.819 0.983 -10.102 1.00 97.75 92 LEU A C 1
ATOM 694 O O . LEU A 1 92 ? -0.915 0.375 -9.525 1.00 97.75 92 LEU A O 1
ATOM 698 N N . GLY A 1 93 ? -1.587 1.837 -11.099 1.00 97.06 93 GLY A N 1
ATOM 699 C CA . GLY A 1 93 ? -0.263 2.061 -11.672 1.00 97.06 93 GLY A CA 1
ATOM 700 C C . GLY A 1 93 ? 0.127 1.013 -12.715 1.00 97.06 93 GLY A C 1
ATOM 701 O O . GLY A 1 93 ? -0.536 -0.009 -12.896 1.00 97.06 93 GLY A O 1
ATOM 702 N N . SER A 1 94 ? 1.209 1.304 -13.435 1.00 95.50 94 SER A N 1
ATOM 703 C CA . SER A 1 94 ? 1.839 0.353 -14.355 1.00 95.50 94 SER A CA 1
ATOM 704 C C . SER A 1 94 ? 2.875 -0.465 -13.592 1.00 95.50 94 SER A C 1
ATOM 706 O O . SER A 1 94 ? 3.626 0.097 -12.797 1.00 95.50 94 SER A O 1
ATOM 708 N N . GLY A 1 95 ? 2.911 -1.776 -13.826 1.00 92.62 95 GLY A N 1
ATOM 709 C CA . GLY A 1 95 ? 3.955 -2.632 -13.268 1.00 92.62 95 GLY A CA 1
ATOM 710 C C . GLY A 1 95 ? 5.347 -2.253 -13.781 1.00 92.62 95 GLY A C 1
ATOM 711 O O . GLY A 1 95 ? 5.499 -1.506 -14.751 1.00 92.62 95 GLY A O 1
ATOM 712 N N . PHE A 1 96 ? 6.377 -2.779 -13.128 1.00 91.44 96 PHE A N 1
ATOM 713 C CA . PHE A 1 96 ? 7.753 -2.591 -13.559 1.00 91.44 96 PHE A CA 1
ATOM 714 C C . PHE A 1 96 ? 8.004 -3.250 -14.914 1.00 91.44 96 PHE A C 1
ATOM 716 O O . PHE A 1 96 ? 7.549 -4.362 -15.185 1.00 91.44 96 PHE A O 1
ATOM 723 N N . THR A 1 97 ? 8.798 -2.582 -15.747 1.00 91.06 97 THR A N 1
ATOM 724 C CA . THR A 1 97 ? 9.344 -3.199 -16.953 1.00 91.06 97 THR A CA 1
ATOM 725 C C . THR A 1 97 ? 10.269 -4.351 -16.546 1.00 91.06 97 THR A C 1
ATOM 727 O O . THR A 1 97 ? 11.168 -4.129 -15.727 1.00 91.06 97 THR A O 1
ATOM 730 N N . PRO A 1 98 ? 10.099 -5.559 -17.112 1.00 88.50 98 PRO A N 1
ATOM 731 C CA . PRO A 1 98 ? 11.013 -6.666 -16.864 1.00 88.50 98 PRO A CA 1
ATOM 732 C C . PRO A 1 98 ? 12.466 -6.285 -17.182 1.00 88.50 98 PRO A C 1
ATOM 734 O O . PRO A 1 98 ? 12.710 -5.506 -18.112 1.00 88.50 98 PRO A O 1
ATOM 737 N N . PRO A 1 99 ? 13.449 -6.810 -16.431 1.00 89.81 99 PRO A N 1
ATOM 738 C CA . PRO A 1 99 ? 14.847 -6.529 -16.711 1.00 89.81 99 PRO A CA 1
ATOM 739 C C . PRO A 1 99 ? 15.231 -7.044 -18.104 1.00 89.81 99 PRO A C 1
ATOM 741 O O . PRO A 1 99 ? 14.791 -8.110 -18.528 1.00 89.81 99 PRO A O 1
ATOM 744 N N . SER A 1 100 ? 16.076 -6.284 -18.804 1.00 91.50 100 SER A N 1
ATOM 745 C CA . SER A 1 100 ? 16.673 -6.725 -20.066 1.00 91.50 100 SER A CA 1
ATOM 746 C C . SER A 1 100 ? 17.576 -7.942 -19.859 1.00 91.50 100 SER A C 1
ATOM 748 O O . SER A 1 100 ? 18.118 -8.133 -18.766 1.00 91.50 100 SER A O 1
ATOM 750 N N . ASP A 1 101 ? 17.840 -8.681 -20.935 1.00 92.00 101 ASP A N 1
ATOM 751 C CA . ASP A 1 101 ? 18.772 -9.810 -20.928 1.00 92.00 101 ASP A CA 1
ATOM 752 C C . ASP A 1 101 ? 20.107 -9.460 -20.251 1.00 92.00 101 ASP A C 1
ATOM 754 O O . ASP A 1 101 ? 20.666 -8.371 -20.418 1.00 92.00 101 ASP A O 1
ATOM 758 N N . GLY A 1 102 ? 20.599 -10.388 -19.430 1.00 92.62 102 GLY A N 1
ATOM 759 C CA . GLY A 1 102 ? 21.815 -10.205 -18.635 1.00 92.62 102 GLY A CA 1
ATOM 760 C C . GLY A 1 102 ? 21.645 -9.369 -17.359 1.00 92.62 102 GLY A C 1
ATOM 761 O O . GLY A 1 102 ? 22.616 -9.205 -16.622 1.00 92.62 102 GLY A O 1
ATOM 762 N N . ARG A 1 103 ? 20.442 -8.858 -17.051 1.00 89.81 103 ARG A N 1
ATOM 763 C CA . ARG A 1 103 ? 20.132 -8.182 -15.778 1.00 89.81 103 ARG A CA 1
ATOM 764 C C . ARG A 1 103 ? 19.153 -9.007 -14.946 1.00 89.81 103 ARG A C 1
ATOM 766 O O . ARG A 1 103 ? 18.212 -9.589 -15.472 1.00 89.81 103 ARG A O 1
ATOM 773 N N . ARG A 1 104 ? 19.357 -9.029 -13.625 1.00 86.81 104 ARG A N 1
ATOM 774 C CA . ARG A 1 104 ? 18.456 -9.692 -12.671 1.00 86.81 104 ARG A CA 1
ATOM 775 C C . ARG A 1 104 ? 17.694 -8.654 -11.862 1.00 86.81 104 ARG A C 1
ATOM 777 O O . ARG A 1 104 ? 18.279 -7.662 -11.431 1.00 86.81 104 ARG A O 1
ATOM 784 N N . ALA A 1 105 ? 16.417 -8.915 -11.609 1.00 85.06 105 ALA A N 1
ATOM 785 C CA . ALA A 1 105 ? 15.679 -8.176 -10.598 1.00 85.06 105 ALA A CA 1
ATOM 786 C C . ALA A 1 105 ? 16.325 -8.392 -9.213 1.00 85.06 105 ALA A C 1
ATOM 788 O O . ALA A 1 105 ? 16.763 -9.498 -8.875 1.00 85.06 105 ALA A O 1
ATOM 789 N N . LEU A 1 106 ? 16.427 -7.314 -8.432 1.00 83.44 106 LEU A N 1
ATOM 790 C CA . LEU A 1 106 ? 16.907 -7.372 -7.046 1.00 83.44 106 LEU A CA 1
ATOM 791 C C . LEU A 1 106 ? 15.801 -7.828 -6.087 1.00 83.44 106 LEU A C 1
ATOM 793 O O . LEU A 1 106 ? 16.092 -8.466 -5.082 1.00 83.44 106 LEU A O 1
ATOM 797 N N . LEU A 1 107 ? 14.552 -7.524 -6.436 1.00 68.69 107 LEU A N 1
ATOM 798 C CA . LEU A 1 107 ? 13.331 -7.938 -5.758 1.00 68.69 107 LEU A CA 1
ATOM 799 C C . LEU A 1 107 ? 12.456 -8.562 -6.852 1.00 68.69 107 LEU A C 1
ATOM 801 O O . LEU A 1 107 ? 12.076 -7.853 -7.786 1.00 68.69 107 LEU A O 1
ATOM 805 N N . ALA A 1 108 ? 12.284 -9.883 -6.806 1.00 58.62 108 ALA A N 1
ATOM 806 C CA . ALA A 1 108 ? 11.591 -10.686 -7.814 1.00 58.62 108 ALA A CA 1
ATOM 807 C C . ALA A 1 108 ? 10.442 -11.451 -7.164 1.00 58.62 108 ALA A C 1
ATOM 809 O O . ALA A 1 108 ? 10.668 -11.947 -6.036 1.00 58.62 108 ALA A O 1
#

Sequence (108 aa):
MTVAVTEHVGPYRVLHAGDPDGPSPWPGQFYMLAAAEGWGGGRDERPYLPRAFSHLSAGDGRLGFMLEDIGPGTHRLAQLQAGDVLWLTGPLGSGFTPPSDGRRALLA

pLDDT: mean 89.08, std 12.36, range [49.06, 98.06]